Protein AF-A0A197SMV3-F1 (afdb_monomer_lite)

Secondary structure (DSSP, 8-state):
-TTSTTHHHHHHHHHHHHHHHHHHHHHHHHHHHHHTSTTSEETTEEPP-HHHHHHHHHHHHHHHHHHHHHHHHHHHHHHHTPPP--GGG-

Structure (mmCIF, N/CA/C/O backbone):
data_AF-A0A197SMV3-F1
#
_entry.id   AF-A0A197SMV3-F1
#
loop_
_atom_site.group_PDB
_atom_site.id
_atom_site.type_symbol
_atom_site.label_atom_id
_atom_site.label_alt_id
_atom_site.label_comp_id
_atom_site.label_asym_id
_atom_site.label_entity_id
_atom_site.label_seq_id
_atom_site.pdbx_PDB_ins_code
_atom_site.Cartn_x
_atom_site.Cartn_y
_atom_site.Cartn_z
_atom_site.occupancy
_atom_site.B_iso_or_equiv
_atom_site.auth_seq_id
_atom_site.auth_comp_id
_atom_site.auth_asym_id
_atom_site.auth_atom_id
_atom_site.pdbx_PDB_model_num
ATOM 1 N N . MET A 1 1 ? -6.044 9.102 21.505 1.00 54.00 1 MET A N 1
ATOM 2 C CA . MET A 1 1 ? -6.018 7.739 20.926 1.00 54.00 1 MET A CA 1
ATOM 3 C C . MET A 1 1 ? -5.867 6.670 22.014 1.00 54.00 1 MET A C 1
ATOM 5 O O . MET A 1 1 ? -6.599 5.693 21.975 1.00 54.00 1 MET A O 1
ATOM 9 N N . ASP A 1 2 ? -5.049 6.900 23.047 1.00 54.84 2 ASP A N 1
ATOM 10 C CA . ASP A 1 2 ? -4.669 5.914 24.088 1.00 54.84 2 ASP A CA 1
ATOM 11 C C .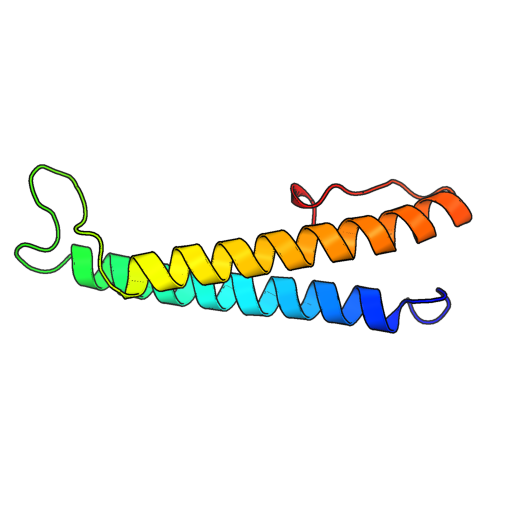 ASP A 1 2 ? -5.762 5.379 25.026 1.00 54.84 2 ASP A C 1
ATOM 13 O O . ASP A 1 2 ? -5.501 4.487 25.824 1.00 54.84 2 ASP A O 1
ATOM 17 N N . LYS A 1 3 ? -6.999 5.880 24.944 1.00 53.22 3 LYS A N 1
ATOM 18 C CA . LYS A 1 3 ? -8.113 5.427 25.801 1.00 53.22 3 LYS A CA 1
ATOM 19 C C . LYS A 1 3 ? -9.029 4.396 25.132 1.00 53.22 3 LYS A C 1
ATOM 21 O O . LYS A 1 3 ? -10.048 4.017 25.706 1.00 53.22 3 LYS A O 1
ATOM 26 N N . LEU A 1 4 ? -8.701 3.965 23.914 1.00 58.78 4 LEU A N 1
ATOM 27 C CA . LEU A 1 4 ? -9.506 3.015 23.152 1.00 58.78 4 LEU A CA 1
ATOM 28 C C . LEU A 1 4 ? -8.999 1.579 23.367 1.00 58.78 4 LEU A C 1
ATOM 30 O O . LEU A 1 4 ? -7.833 1.303 23.075 1.00 58.78 4 LEU A O 1
ATOM 34 N N . PRO A 1 5 ? -9.843 0.639 23.834 1.00 63.0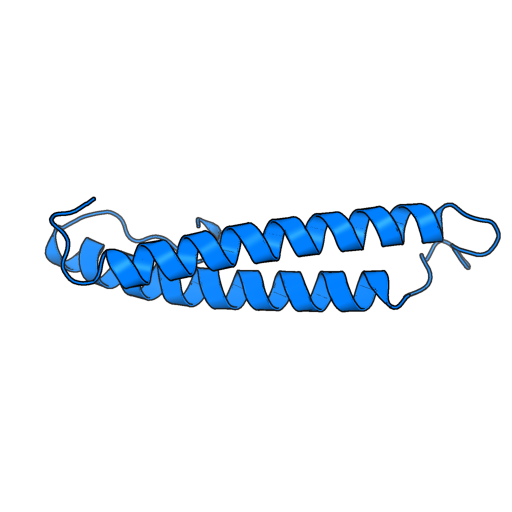0 5 PRO A N 1
ATOM 35 C CA . PRO A 1 5 ? -9.468 -0.771 23.825 1.00 63.00 5 PRO A CA 1
ATOM 36 C C . PRO A 1 5 ? -9.130 -1.198 22.386 1.00 63.00 5 PRO A C 1
ATOM 38 O O . PRO A 1 5 ? -9.825 -0.814 21.447 1.00 63.00 5 PRO A O 1
ATOM 41 N N . ASN A 1 6 ? -8.046 -1.962 22.214 1.00 64.88 6 ASN A N 1
ATOM 42 C CA . ASN A 1 6 ? -7.463 -2.372 20.923 1.00 64.88 6 ASN A CA 1
ATOM 43 C C . ASN A 1 6 ? -6.795 -1.267 20.072 1.00 64.88 6 ASN A C 1
ATOM 45 O O . ASN A 1 6 ? -6.511 -1.507 18.896 1.00 64.88 6 ASN A O 1
ATOM 49 N N . ASN A 1 7 ? -6.46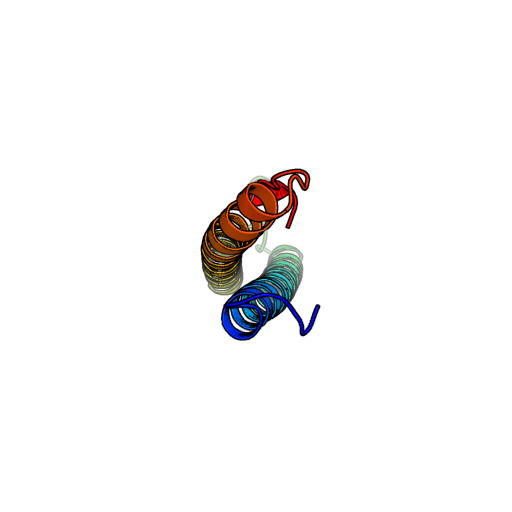1 -0.101 20.644 1.00 77.88 7 ASN A N 1
ATOM 50 C CA . ASN A 1 7 ? -5.748 0.964 19.917 1.00 77.88 7 ASN A CA 1
ATOM 51 C C . ASN A 1 7 ? -4.390 0.507 19.347 1.00 77.88 7 ASN A C 1
ATOM 53 O O . ASN A 1 7 ? -4.063 0.834 18.215 1.00 77.88 7 ASN A O 1
ATOM 57 N N . ALA A 1 8 ? -3.626 -0.313 20.079 1.00 86.31 8 ALA A N 1
ATOM 58 C CA . ALA A 1 8 ? -2.313 -0.779 19.616 1.00 86.31 8 ALA A CA 1
ATOM 59 C C . ALA A 1 8 ? -2.395 -1.574 18.300 1.00 86.31 8 ALA A C 1
ATOM 61 O O . ALA A 1 8 ? -1.586 -1.369 17.399 1.00 86.31 8 ALA A O 1
ATOM 62 N N . LYS A 1 9 ? -3.411 -2.439 18.162 1.00 89.00 9 LYS A N 1
ATOM 63 C CA . LYS A 1 9 ? -3.632 -3.213 16.935 1.00 89.00 9 LYS A CA 1
ATOM 64 C C . LYS A 1 9 ? -4.093 -2.316 15.786 1.00 89.00 9 LYS A C 1
ATOM 66 O O . LYS A 1 9 ? -3.619 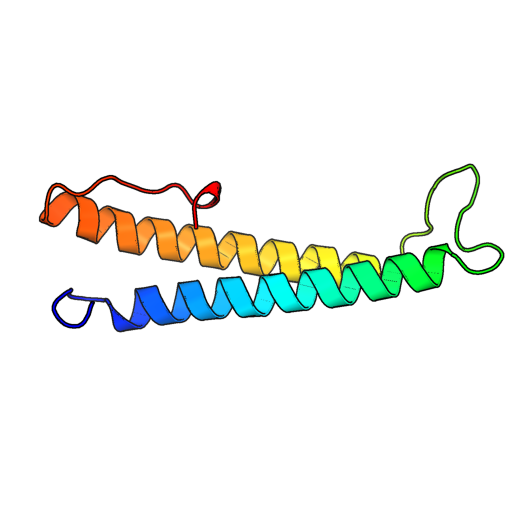-2.481 14.670 1.00 89.00 9 LYS A O 1
ATOM 71 N N . LEU A 1 10 ? -4.978 -1.354 16.059 1.00 90.81 10 LEU A N 1
ATOM 72 C CA . LEU A 1 10 ? -5.413 -0.383 15.052 1.00 90.81 10 LEU A CA 1
ATOM 73 C C . LEU A 1 10 ? -4.229 0.440 14.528 1.00 90.81 10 LEU A C 1
ATOM 75 O O . LEU A 1 10 ? -4.049 0.539 13.317 1.00 90.81 10 LEU A O 1
ATOM 79 N N . THR A 1 11 ? -3.405 0.983 15.425 1.00 91.62 11 THR A N 1
ATOM 80 C CA . THR A 1 11 ? -2.202 1.735 15.053 1.00 91.62 11 THR A CA 1
ATOM 81 C C . THR A 1 11 ? -1.238 0.870 14.250 1.00 91.62 11 THR A C 1
ATOM 83 O O . THR A 1 11 ? -0.769 1.315 13.211 1.00 91.62 11 THR A O 1
ATOM 86 N N . ALA A 1 12 ? -0.995 -0.378 14.663 1.00 93.88 12 ALA A N 1
ATOM 87 C CA . ALA A 1 12 ? -0.118 -1.291 13.932 1.00 93.88 12 ALA A CA 1
ATOM 88 C C . ALA A 1 12 ? -0.608 -1.566 12.497 1.00 93.88 12 ALA A C 1
ATOM 90 O O . ALA A 1 12 ? 0.191 -1.500 11.564 1.00 93.88 12 ALA A O 1
ATOM 91 N N . GLU A 1 13 ? -1.909 -1.815 12.296 1.00 94.75 13 GLU A N 1
ATOM 92 C CA . GLU A 1 13 ? -2.469 -2.021 10.950 1.00 94.75 13 GLU A CA 1
ATOM 93 C C . GLU A 1 13 ? -2.397 -0.749 10.092 1.00 94.75 13 GLU A C 1
ATOM 95 O O . GLU A 1 13 ? -2.094 -0.828 8.903 1.00 94.75 13 GLU A O 1
ATOM 100 N N . LEU A 1 14 ? -2.609 0.436 10.677 1.00 94.31 14 LEU A N 1
ATOM 101 C CA . LEU A 1 14 ? -2.455 1.708 9.961 1.00 94.31 14 LEU A CA 1
ATOM 102 C C . LEU A 1 14 ? -0.994 1.978 9.580 1.00 94.31 14 LEU A C 1
ATOM 104 O O . LEU A 1 14 ? -0.715 2.358 8.444 1.00 94.31 14 LEU A O 1
ATOM 108 N N . THR A 1 15 ? -0.048 1.734 10.489 1.00 95.88 15 THR A N 1
ATOM 109 C CA . THR A 1 15 ? 1.388 1.846 10.203 1.00 95.88 15 THR A CA 1
ATOM 110 C C . THR A 1 15 ? 1.804 0.875 9.103 1.00 95.88 15 THR A C 1
ATOM 112 O O . THR A 1 15 ? 2.504 1.272 8.173 1.00 95.88 15 THR A O 1
ATOM 115 N N . LYS A 1 16 ? 1.323 -0.371 9.155 1.00 96.19 16 LYS A N 1
ATOM 116 C CA . LYS A 1 16 ? 1.573 -1.372 8.116 1.00 96.19 16 LYS A CA 1
ATOM 117 C C . LYS A 1 16 ? 1.002 -0.943 6.765 1.00 96.19 16 LYS A C 1
ATOM 119 O O . LYS A 1 16 ? 1.697 -1.044 5.759 1.00 96.19 16 LYS A O 1
ATOM 124 N N . ALA A 1 17 ? -0.231 -0.434 6.736 1.00 96.19 17 ALA A N 1
ATOM 125 C CA . ALA A 1 17 ? -0.850 0.085 5.519 1.00 96.19 17 ALA A CA 1
ATOM 126 C C . ALA A 1 17 ? -0.033 1.225 4.899 1.00 96.19 17 ALA A C 1
ATOM 128 O O . ALA A 1 17 ? 0.165 1.251 3.683 1.00 96.19 17 ALA A O 1
ATOM 129 N N . TRP A 1 18 ? 0.462 2.144 5.731 1.00 95.44 18 TRP A N 1
ATOM 130 C CA . TRP A 1 18 ? 1.291 3.261 5.292 1.00 95.44 18 TRP A CA 1
ATOM 131 C C . TRP A 1 18 ? 2.634 2.791 4.720 1.00 95.44 18 TRP A C 1
ATOM 133 O O . TRP A 1 18 ? 2.980 3.160 3.600 1.00 95.44 18 TRP A O 1
ATOM 143 N N . GLN A 1 19 ? 3.348 1.913 5.430 1.00 97.81 19 GLN A N 1
ATOM 144 C CA . GLN A 1 19 ? 4.626 1.356 4.968 1.00 97.81 19 GLN A CA 1
ATOM 145 C C . GLN A 1 19 ? 4.479 0.568 3.661 1.00 97.81 19 GLN A C 1
ATOM 147 O O . GLN A 1 19 ? 5.282 0.734 2.745 1.00 97.81 19 GLN A O 1
ATOM 152 N N . ALA A 1 20 ? 3.436 -0.259 3.551 1.00 97.50 20 ALA A N 1
ATOM 153 C CA . ALA A 1 20 ? 3.157 -1.023 2.340 1.00 97.50 20 ALA A CA 1
ATOM 154 C C . ALA A 1 20 ? 2.788 -0.113 1.156 1.00 97.50 20 ALA A C 1
ATOM 156 O O . ALA A 1 20 ? 3.246 -0.354 0.043 1.00 97.50 20 ALA A O 1
ATOM 157 N N . SER A 1 21 ? 2.029 0.966 1.393 1.00 97.12 21 SER A N 1
ATOM 158 C CA . SER A 1 21 ? 1.713 1.954 0.346 1.00 97.12 21 SER A CA 1
ATOM 159 C C . SER A 1 21 ? 2.978 2.665 -0.139 1.00 97.12 21 SER A C 1
ATOM 161 O O . SER A 1 21 ? 3.223 2.716 -1.337 1.00 97.12 21 SER A O 1
ATOM 163 N N . ALA A 1 22 ? 3.838 3.110 0.783 1.00 97.88 22 ALA A N 1
ATOM 164 C CA . ALA A 1 22 ? 5.112 3.734 0.428 1.00 97.88 22 ALA A CA 1
ATOM 165 C C . ALA A 1 22 ? 6.030 2.778 -0.360 1.00 97.88 22 ALA A C 1
ATOM 167 O O . ALA A 1 22 ? 6.683 3.182 -1.320 1.00 97.88 22 ALA A O 1
ATOM 168 N N . SER A 1 23 ? 6.062 1.490 0.005 1.00 98.12 23 SER A N 1
ATOM 169 C CA . SER A 1 23 ? 6.789 0.472 -0.764 1.00 98.12 23 SER A CA 1
ATOM 170 C C . SER A 1 23 ? 6.203 0.283 -2.163 1.00 98.12 23 SER A C 1
ATOM 172 O O . SER A 1 23 ? 6.964 0.131 -3.116 1.00 98.12 23 SER A O 1
ATOM 174 N N . ALA A 1 24 ? 4.874 0.299 -2.302 1.00 98.25 24 ALA A N 1
ATOM 175 C CA . ALA A 1 24 ? 4.215 0.204 -3.600 1.00 98.25 24 ALA A CA 1
ATOM 176 C C . ALA A 1 24 ? 4.592 1.387 -4.500 1.00 98.25 24 ALA A C 1
ATOM 178 O O . ALA A 1 24 ? 4.991 1.172 -5.642 1.00 98.25 24 ALA A O 1
ATOM 179 N N . ASP A 1 25 ? 4.553 2.609 -3.964 1.00 98.06 25 ASP A N 1
ATOM 180 C CA . ASP A 1 25 ? 4.927 3.827 -4.689 1.00 98.06 25 ASP A CA 1
ATOM 181 C C . ASP A 1 25 ? 6.386 3.777 -5.164 1.00 98.06 25 ASP A C 1
ATOM 183 O O . ASP A 1 25 ? 6.668 4.077 -6.324 1.00 98.06 25 ASP A O 1
ATOM 187 N N . ASN A 1 26 ? 7.310 3.310 -4.316 1.00 98.38 26 ASN A N 1
ATOM 188 C CA . ASN A 1 26 ? 8.717 3.135 -4.691 1.00 98.38 26 ASN A CA 1
ATOM 189 C C . ASN A 1 26 ? 8.892 2.122 -5.835 1.00 98.38 26 ASN A C 1
ATOM 191 O O . ASN A 1 26 ? 9.642 2.376 -6.779 1.00 98.38 26 ASN A O 1
ATOM 195 N N . HIS A 1 27 ? 8.188 0.989 -5.780 1.00 98.44 27 HIS A N 1
ATOM 196 C CA . HIS A 1 27 ? 8.230 -0.016 -6.843 1.00 98.44 27 HIS A CA 1
ATOM 197 C C . HIS A 1 27 ? 7.610 0.497 -8.147 1.00 98.44 27 HIS A C 1
ATOM 199 O O . HIS A 1 27 ? 8.157 0.274 -9.227 1.00 98.44 27 HIS A O 1
ATOM 205 N N . TYR A 1 28 ? 6.496 1.226 -8.079 1.00 97.81 28 TYR A N 1
ATOM 206 C CA . TYR A 1 28 ? 5.891 1.814 -9.271 1.00 97.81 28 TYR A CA 1
ATOM 207 C C . TYR A 1 28 ? 6.750 2.927 -9.875 1.00 97.81 28 TYR A C 1
ATOM 209 O O . TYR A 1 28 ? 6.841 3.002 -11.099 1.00 97.81 28 TYR A O 1
ATOM 217 N N . ALA A 1 29 ? 7.437 3.728 -9.058 1.00 97.44 29 ALA A N 1
ATOM 218 C CA . ALA A 1 29 ? 8.422 4.694 -9.538 1.00 97.44 29 ALA A CA 1
ATOM 219 C C . ALA A 1 29 ? 9.580 3.992 -10.271 1.00 97.44 29 ALA A C 1
ATOM 221 O O . ALA A 1 29 ? 9.888 4.331 -11.412 1.00 97.44 29 ALA A O 1
ATOM 222 N N . ALA A 1 30 ? 10.145 2.930 -9.685 1.00 96.25 30 ALA A N 1
ATOM 223 C CA . ALA A 1 30 ? 11.195 2.140 -10.329 1.00 96.25 30 ALA A CA 1
ATOM 224 C C . ALA A 1 30 ? 10.714 1.467 -11.630 1.00 96.25 30 ALA A C 1
ATOM 226 O O . ALA A 1 30 ? 11.454 1.385 -12.615 1.00 96.25 30 ALA A O 1
ATOM 227 N N . TRP A 1 31 ? 9.465 0.999 -11.670 1.00 96.56 31 TRP A N 1
ATOM 228 C CA . TRP A 1 31 ? 8.856 0.471 -12.889 1.00 96.56 31 TRP A CA 1
ATOM 229 C C . TRP A 1 31 ? 8.655 1.550 -13.960 1.00 96.56 31 TRP A C 1
ATOM 231 O O . TRP A 1 31 ? 8.891 1.285 -15.143 1.00 96.56 31 TRP A O 1
ATOM 241 N N . ALA A 1 32 ? 8.265 2.765 -13.572 1.00 94.56 32 ALA A N 1
ATOM 242 C CA . ALA A 1 32 ? 8.162 3.896 -14.487 1.00 94.56 32 ALA A CA 1
ATOM 243 C C . ALA A 1 32 ? 9.530 4.220 -15.111 1.00 94.56 32 ALA A C 1
ATOM 245 O O . ALA A 1 32 ? 9.632 4.313 -16.336 1.00 94.56 32 ALA A O 1
ATOM 246 N N . ASP A 1 33 ? 10.596 4.247 -14.3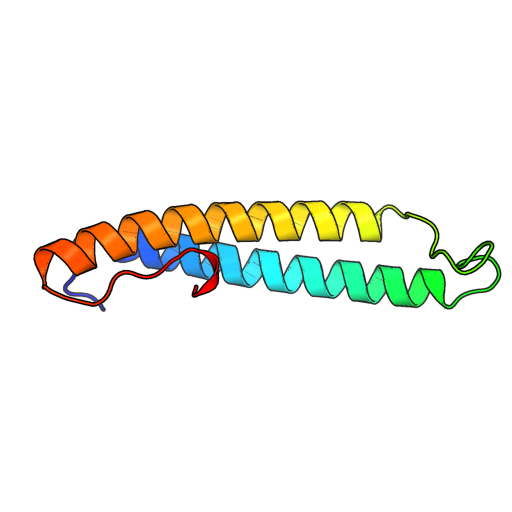06 1.00 93.88 33 ASP A N 1
ATOM 247 C CA . ASP A 1 33 ? 11.970 4.442 -14.787 1.00 93.88 33 ASP A CA 1
ATOM 248 C C . ASP A 1 33 ? 12.421 3.325 -15.742 1.00 93.88 33 ASP A C 1
ATOM 250 O O . ASP A 1 33 ? 13.116 3.573 -16.728 1.00 93.88 33 ASP A O 1
ATOM 254 N N . GLN A 1 34 ? 12.029 2.073 -15.484 1.00 92.69 34 GLN A N 1
ATOM 255 C CA . GLN A 1 34 ? 12.296 0.949 -16.392 1.00 92.69 34 GLN A CA 1
ATOM 256 C C . GLN A 1 34 ? 11.523 1.072 -17.707 1.00 92.69 34 GLN A C 1
ATOM 258 O O . GLN A 1 34 ? 12.048 0.730 -18.767 1.00 92.69 34 GLN A O 1
ATOM 263 N N . SER A 1 35 ? 10.290 1.565 -17.639 1.00 92.44 35 SER A N 1
ATOM 264 C CA . SER A 1 35 ? 9.412 1.737 -18.796 1.00 92.44 35 SER A CA 1
ATOM 265 C C . SER A 1 35 ? 9.855 2.896 -19.692 1.00 92.44 35 SER A C 1
ATOM 267 O O . SER A 1 35 ? 9.656 2.832 -20.903 1.00 92.44 35 SER A O 1
ATOM 269 N N . ALA A 1 36 ? 10.505 3.913 -19.116 1.00 89.50 36 ALA A N 1
ATOM 270 C CA . ALA A 1 36 ? 11.061 5.061 -19.831 1.00 89.50 36 ALA A CA 1
ATOM 271 C C . ALA A 1 36 ? 12.333 4.743 -20.646 1.00 89.50 36 ALA A C 1
ATOM 273 O O . ALA A 1 36 ? 12.734 5.543 -21.488 1.00 89.50 36 ALA A O 1
ATOM 274 N N . LYS A 1 37 ? 12.978 3.590 -20.416 1.00 87.38 37 LYS A N 1
ATOM 275 C CA . LYS A 1 37 ? 14.169 3.151 -21.167 1.00 87.38 37 LYS A CA 1
ATOM 276 C C . LYS A 1 37 ? 13.797 2.580 -22.539 1.00 87.38 37 LYS A C 1
ATOM 278 O O . LYS A 1 37 ? 12.672 2.127 -22.757 1.00 87.38 37 LYS A O 1
ATOM 283 N N . ASP A 1 38 ? 14.771 2.520 -23.450 1.00 73.44 38 ASP A N 1
ATOM 284 C CA . ASP A 1 38 ? 14.593 1.920 -24.778 1.00 73.44 38 ASP A CA 1
ATOM 285 C C . ASP A 1 38 ? 14.006 0.501 -24.683 1.00 73.44 38 ASP A C 1
ATOM 287 O O . ASP A 1 38 ? 14.523 -0.369 -23.979 1.00 73.44 38 ASP A O 1
ATOM 291 N N . LYS A 1 39 ? 12.913 0.261 -25.421 1.00 78.69 39 LYS A N 1
ATOM 292 C CA . LYS A 1 39 ? 12.111 -0.984 -25.411 1.00 78.69 39 LYS A CA 1
ATOM 293 C C . LYS A 1 39 ? 11.357 -1.280 -24.098 1.00 78.69 39 LYS A C 1
ATOM 295 O O . LYS A 1 39 ? 10.815 -2.381 -23.962 1.00 78.69 39 LYS A O 1
ATOM 300 N N . GLY A 1 40 ? 11.279 -0.330 -23.163 1.00 79.75 40 GLY A N 1
ATOM 301 C CA . GLY A 1 40 ? 10.478 -0.425 -21.934 1.00 79.75 40 GLY A CA 1
ATOM 302 C C . GLY A 1 40 ? 8.968 -0.366 -22.188 1.00 79.75 40 GLY A C 1
ATOM 303 O O . GLY A 1 40 ? 8.195 -1.038 -21.503 1.00 79.75 40 GLY A O 1
ATOM 304 N N . CYS A 1 41 ? 8.559 0.332 -23.248 1.00 83.12 41 CYS A N 1
ATOM 305 C CA . CYS A 1 41 ? 7.188 0.369 -23.746 1.00 83.12 41 CYS A CA 1
ATOM 306 C C . CYS A 1 41 ? 7.098 -0.286 -25.128 1.00 83.12 41 CYS A C 1
ATOM 308 O O . CYS A 1 41 ? 7.781 0.121 -26.069 1.00 83.12 41 CYS A O 1
ATOM 310 N N . LYS A 1 42 ? 6.229 -1.292 -25.273 1.00 82.38 42 LYS A N 1
ATOM 311 C CA . LYS A 1 42 ? 5.944 -1.947 -26.556 1.00 82.38 42 LYS A CA 1
ATOM 312 C C . LYS A 1 42 ? 4.497 -1.656 -26.948 1.00 82.38 42 LYS A C 1
ATOM 314 O O . LYS A 1 42 ? 3.585 -1.975 -26.195 1.00 82.38 42 LYS A O 1
ATOM 319 N N . HIS A 1 43 ? 4.290 -1.047 -28.117 1.00 84.06 43 HIS A N 1
ATOM 320 C CA . HIS A 1 43 ? 2.960 -0.667 -28.626 1.00 84.06 43 HIS A CA 1
ATOM 321 C C . HIS A 1 43 ? 2.138 0.211 -27.660 1.00 84.06 43 HIS A C 1
ATOM 323 O O . HIS A 1 43 ? 0.937 0.020 -27.524 1.00 84.06 43 HIS A O 1
ATOM 329 N N . GLY A 1 44 ? 2.782 1.149 -26.955 1.00 84.19 44 GLY A N 1
ATOM 330 C CA . GLY A 1 44 ? 2.101 2.019 -25.984 1.00 84.19 44 GLY A CA 1
ATOM 331 C C . GLY A 1 44 ? 1.828 1.372 -24.622 1.00 84.19 44 GLY A C 1
ATOM 332 O O . GLY A 1 44 ? 1.249 2.013 -23.752 1.00 84.19 44 GLY A O 1
ATOM 333 N N . HIS A 1 45 ? 2.280 0.133 -24.405 1.00 86.06 45 HIS A N 1
ATOM 334 C CA . HIS A 1 45 ? 2.147 -0.560 -23.128 1.00 86.06 45 HIS A CA 1
ATOM 335 C C . HIS A 1 45 ? 3.507 -0.738 -22.459 1.00 86.06 45 HIS A C 1
ATOM 337 O O . HIS A 1 45 ? 4.425 -1.332 -23.034 1.00 86.06 45 HIS A O 1
ATOM 343 N N . ALA A 1 46 ? 3.614 -0.252 -21.224 1.00 89.44 46 ALA A N 1
ATOM 344 C CA . ALA A 1 46 ? 4.752 -0.513 -20.358 1.00 89.44 46 ALA A CA 1
ATOM 345 C C . ALA A 1 46 ? 4.883 -2.020 -20.108 1.00 89.44 46 ALA A C 1
ATOM 347 O O . ALA A 1 46 ? 3.916 -2.710 -19.767 1.00 89.44 46 ALA A O 1
ATOM 348 N N . ARG A 1 47 ? 6.087 -2.556 -20.303 1.00 90.19 47 ARG A N 1
ATOM 349 C CA . ARG A 1 47 ? 6.361 -3.971 -20.071 1.00 90.19 47 ARG A CA 1
ATOM 350 C C . ARG A 1 47 ? 6.209 -4.270 -18.585 1.00 90.19 47 ARG A C 1
ATOM 352 O O . ARG A 1 47 ? 6.776 -3.571 -17.754 1.00 90.19 47 ARG A O 1
ATOM 359 N N . ARG A 1 48 ? 5.505 -5.348 -18.241 1.00 91.00 48 ARG A N 1
ATOM 360 C CA . ARG A 1 48 ? 5.450 -5.822 -16.853 1.00 91.00 48 ARG A CA 1
ATOM 361 C C . ARG A 1 48 ? 6.834 -6.324 -16.435 1.00 91.00 48 ARG A C 1
ATOM 363 O O . ARG A 1 48 ? 7.396 -7.208 -17.084 1.00 91.00 48 ARG A O 1
ATOM 370 N N . THR A 1 49 ? 7.374 -5.746 -15.371 1.00 93.88 49 THR A N 1
ATOM 371 C CA . THR A 1 49 ? 8.672 -6.106 -14.786 1.00 93.88 49 THR A CA 1
ATOM 372 C C . THR A 1 49 ? 8.480 -6.641 -13.362 1.00 93.88 49 THR A C 1
ATOM 374 O O . THR A 1 49 ? 7.361 -6.593 -12.836 1.00 93.88 49 THR A O 1
ATOM 377 N N . PRO A 1 50 ? 9.541 -7.156 -12.711 1.00 96.12 50 PRO A N 1
ATOM 378 C CA . PRO A 1 50 ? 9.480 -7.498 -11.294 1.00 96.12 50 PRO A CA 1
ATOM 379 C C . PRO A 1 50 ? 9.038 -6.324 -10.412 1.00 96.12 50 PRO A C 1
ATOM 381 O O . PRO A 1 50 ? 8.253 -6.542 -9.499 1.00 96.12 50 PRO A O 1
ATOM 384 N N . GLU A 1 51 ? 9.443 -5.088 -10.726 1.00 96.94 51 GLU A N 1
ATOM 385 C CA . GLU A 1 51 ? 9.024 -3.897 -9.971 1.00 96.94 51 GLU A CA 1
ATOM 386 C C . GLU A 1 51 ? 7.510 -3.679 -10.045 1.00 96.94 51 GLU A C 1
ATOM 388 O O . GLU A 1 51 ? 6.866 -3.516 -9.016 1.00 96.94 51 GLU A O 1
ATOM 393 N N . ALA A 1 52 ? 6.901 -3.801 -11.231 1.00 96.56 52 ALA A N 1
ATOM 394 C CA . ALA A 1 52 ? 5.441 -3.733 -11.357 1.00 96.56 52 ALA A CA 1
ATOM 395 C C . ALA A 1 52 ? 4.736 -4.810 -10.512 1.00 96.56 52 ALA A C 1
ATOM 397 O O . ALA A 1 52 ? 3.731 -4.543 -9.858 1.00 96.56 52 ALA A O 1
ATOM 398 N N . ALA A 1 53 ? 5.270 -6.037 -10.499 1.00 97.62 53 ALA A N 1
ATOM 399 C CA . ALA A 1 53 ? 4.708 -7.125 -9.701 1.00 97.62 53 ALA A CA 1
ATOM 400 C C . ALA A 1 53 ? 4.860 -6.891 -8.187 1.00 97.62 53 ALA A C 1
ATOM 402 O O . ALA A 1 53 ? 3.944 -7.214 -7.430 1.00 97.62 53 ALA A O 1
ATOM 403 N N . GLN A 1 54 ? 5.983 -6.321 -7.748 1.00 98.25 54 GLN A N 1
ATOM 404 C CA . GLN A 1 54 ? 6.216 -5.987 -6.342 1.00 98.25 54 GLN A CA 1
ATOM 405 C C . GLN A 1 54 ? 5.373 -4.790 -5.894 1.00 98.25 54 GLN A C 1
ATOM 407 O O . GLN A 1 54 ? 4.834 -4.822 -4.790 1.00 98.25 54 GLN A O 1
ATOM 412 N N . GLY A 1 55 ? 5.168 -3.797 -6.764 1.00 97.88 55 GLY A N 1
ATOM 413 C CA . GLY A 1 55 ? 4.224 -2.702 -6.541 1.00 97.88 55 GLY A CA 1
ATOM 414 C C . GLY A 1 55 ? 2.797 -3.212 -6.343 1.00 97.88 55 GLY A C 1
ATOM 415 O O . GLY A 1 55 ? 2.168 -2.901 -5.331 1.00 97.88 55 GLY A O 1
ATOM 416 N N . ASP A 1 56 ? 2.324 -4.093 -7.234 1.00 98.00 56 ASP A N 1
ATOM 417 C CA . ASP A 1 56 ? 1.000 -4.724 -7.117 1.00 98.00 56 ASP A CA 1
ATOM 418 C C . ASP A 1 56 ? 0.860 -5.521 -5.812 1.00 98.00 56 ASP A C 1
ATOM 420 O O . ASP A 1 56 ? -0.168 -5.450 -5.131 1.00 98.00 56 ASP A O 1
ATOM 424 N N . ARG A 1 57 ? 1.904 -6.266 -5.432 1.00 98.25 57 ARG A N 1
ATOM 425 C CA . ARG A 1 57 ? 1.923 -7.034 -4.185 1.00 98.25 57 ARG A CA 1
ATOM 426 C C . ARG A 1 57 ? 1.847 -6.123 -2.960 1.00 98.25 57 ARG A C 1
ATOM 428 O O . ARG A 1 57 ? 0.987 -6.340 -2.107 1.00 98.25 57 ARG A O 1
ATOM 435 N N . ALA A 1 58 ? 2.702 -5.106 -2.885 1.00 98.12 58 ALA A N 1
ATOM 436 C CA . ALA A 1 58 ? 2.737 -4.154 -1.778 1.00 98.12 58 ALA A CA 1
ATOM 437 C C . ALA A 1 58 ? 1.417 -3.367 -1.667 1.00 98.12 58 ALA A C 1
ATOM 439 O O . ALA A 1 58 ? 0.875 -3.205 -0.574 1.00 98.12 58 ALA A O 1
ATOM 440 N N . SER A 1 59 ? 0.824 -2.977 -2.798 1.00 97.12 59 SER A N 1
ATOM 441 C CA . SER A 1 59 ? -0.502 -2.348 -2.855 1.00 97.12 59 SER A CA 1
ATOM 442 C C . SER A 1 59 ? -1.614 -3.278 -2.335 1.00 97.12 59 SER A C 1
ATOM 444 O O . SER A 1 59 ? -2.502 -2.866 -1.576 1.00 97.12 59 SER A O 1
ATOM 446 N N . GLY A 1 60 ? -1.538 -4.572 -2.662 1.00 97.44 60 GLY A N 1
ATOM 447 C CA . GLY A 1 60 ? -2.422 -5.599 -2.107 1.00 97.44 60 GLY A CA 1
ATOM 448 C C . GLY A 1 60 ? -2.280 -5.752 -0.588 1.00 97.44 60 GLY A C 1
ATOM 449 O O . GLY A 1 60 ? -3.283 -5.801 0.130 1.00 97.44 60 GLY A O 1
ATOM 450 N N . GLU A 1 61 ? -1.045 -5.766 -0.083 1.00 97.75 61 GLU A N 1
ATOM 451 C CA . GLU A 1 61 ? -0.743 -5.814 1.352 1.00 97.75 61 GLU A CA 1
ATOM 452 C C . GLU A 1 61 ? -1.260 -4.563 2.085 1.00 97.75 61 GLU A C 1
ATOM 454 O O . GLU A 1 61 ? -1.882 -4.687 3.146 1.00 97.75 61 GLU A O 1
ATOM 459 N N . ALA A 1 62 ? -1.109 -3.376 1.487 1.00 97.00 62 ALA A N 1
ATOM 460 C CA . ALA A 1 62 ? -1.672 -2.132 2.004 1.00 97.00 62 ALA A CA 1
ATOM 461 C C . ALA A 1 62 ? -3.203 -2.195 2.082 1.00 97.00 62 ALA A C 1
ATOM 463 O O . ALA A 1 62 ? -3.796 -1.863 3.109 1.00 97.00 62 ALA A O 1
ATOM 464 N N . THR A 1 63 ? -3.858 -2.689 1.028 1.00 96.38 63 THR A N 1
ATOM 465 C CA . THR A 1 63 ? -5.318 -2.859 0.984 1.00 96.38 63 THR A CA 1
ATOM 466 C C . THR A 1 63 ? -5.813 -3.810 2.074 1.00 96.38 63 THR A C 1
ATOM 468 O O . THR A 1 63 ? -6.835 -3.546 2.715 1.00 96.38 63 THR A O 1
ATOM 471 N N . LEU A 1 64 ? -5.101 -4.914 2.312 1.00 96.38 64 LEU A N 1
ATOM 472 C CA . LEU A 1 64 ? -5.435 -5.851 3.382 1.00 96.38 64 LEU A CA 1
ATOM 473 C C . LEU A 1 64 ? -5.317 -5.188 4.760 1.00 96.38 64 LEU A C 1
ATOM 475 O O . LEU A 1 64 ? -6.249 -5.293 5.558 1.00 96.38 64 LEU A O 1
ATOM 479 N N . ALA A 1 65 ? -4.224 -4.468 5.019 1.00 95.75 65 ALA A N 1
ATOM 480 C CA . ALA A 1 65 ? -4.016 -3.750 6.275 1.00 95.75 65 ALA A CA 1
ATOM 481 C C . ALA A 1 65 ? -5.092 -2.667 6.500 1.00 95.75 65 ALA A C 1
ATOM 483 O O . ALA A 1 65 ? -5.698 -2.600 7.569 1.00 95.75 65 ALA A O 1
ATOM 484 N N . LYS A 1 66 ? -5.456 -1.901 5.460 1.00 95.00 66 LYS A N 1
ATOM 485 C CA . LYS A 1 66 ? -6.557 -0.918 5.512 1.00 95.00 66 LYS A CA 1
ATOM 486 C C . LYS A 1 66 ? -7.906 -1.555 5.838 1.00 95.00 66 LYS A C 1
ATOM 488 O O . LYS A 1 66 ? -8.687 -0.983 6.597 1.00 95.00 66 LYS A O 1
ATOM 493 N N . LYS A 1 67 ? -8.200 -2.746 5.304 1.00 95.56 67 LYS A N 1
ATOM 494 C CA . LYS A 1 67 ? -9.422 -3.500 5.648 1.00 95.56 67 LYS A CA 1
ATOM 495 C C . LYS A 1 67 ? -9.435 -3.910 7.121 1.00 95.56 67 LYS A C 1
ATOM 497 O O . LYS A 1 67 ? -10.465 -3.760 7.779 1.00 95.56 67 LYS A O 1
ATOM 502 N N . GLN A 1 68 ? -8.305 -4.382 7.648 1.00 94.50 68 GLN A N 1
ATOM 503 C CA . GLN A 1 68 ? -8.187 -4.747 9.062 1.00 94.50 68 GLN A CA 1
ATOM 504 C C . GLN A 1 68 ? -8.324 -3.519 9.974 1.00 94.50 68 GLN A C 1
ATOM 506 O O . GLN A 1 68 ? -9.108 -3.546 10.926 1.00 94.50 68 GLN A O 1
ATOM 511 N N . ALA A 1 69 ? -7.654 -2.416 9.633 1.00 93.50 69 ALA A N 1
ATOM 512 C CA . ALA A 1 69 ? -7.779 -1.140 10.328 1.00 93.50 69 ALA A CA 1
ATOM 513 C C . ALA A 1 69 ? -9.224 -0.609 10.310 1.00 93.50 69 ALA A C 1
ATOM 515 O O . ALA A 1 69 ? -9.738 -0.206 11.352 1.00 93.50 69 ALA A O 1
ATOM 516 N N . ALA A 1 70 ? -9.920 -0.679 9.169 1.00 94.00 70 ALA A N 1
ATOM 517 C CA . ALA A 1 70 ? -11.325 -0.280 9.061 1.00 94.00 70 ALA A CA 1
ATOM 518 C C . ALA A 1 70 ? -12.233 -1.107 9.977 1.00 94.00 70 ALA A C 1
ATOM 520 O O . ALA A 1 70 ? -13.102 -0.546 10.643 1.00 94.00 70 ALA A O 1
ATOM 521 N N . GLY A 1 71 ? -12.025 -2.425 10.057 1.00 92.38 71 GLY A N 1
ATOM 522 C CA . GLY A 1 71 ? -12.774 -3.290 10.972 1.00 92.38 71 GLY A CA 1
ATOM 523 C C . GLY A 1 71 ? -12.586 -2.889 12.437 1.00 92.38 71 GLY A C 1
ATOM 524 O O . GLY A 1 71 ? -13.565 -2.720 13.167 1.00 92.38 71 GLY A O 1
ATOM 525 N N . LEU A 1 72 ? -11.334 -2.664 12.847 1.00 92.06 72 LEU A N 1
ATOM 526 C CA . LEU A 1 72 ? -10.984 -2.236 14.206 1.00 92.06 72 LEU A CA 1
ATOM 527 C C . LEU A 1 72 ? -11.555 -0.849 14.533 1.00 92.06 72 LEU A C 1
ATOM 529 O O . LEU A 1 72 ? -12.171 -0.665 15.585 1.00 92.06 72 LEU A O 1
ATOM 533 N N . TRP A 1 73 ? -11.413 0.109 13.614 1.00 92.00 73 TRP A N 1
ATOM 534 C CA . TRP A 1 73 ? -11.987 1.444 13.754 1.00 92.00 73 TRP A CA 1
ATOM 535 C C . TRP A 1 73 ? -13.509 1.390 13.862 1.00 92.00 73 TRP A C 1
ATOM 537 O O . TRP A 1 73 ? -14.075 2.022 14.743 1.00 92.00 73 TRP A O 1
ATOM 547 N N . ASN A 1 74 ? -14.187 0.617 13.014 1.00 92.50 74 ASN A N 1
ATOM 548 C CA . ASN A 1 74 ? -15.649 0.575 12.986 1.00 92.50 74 ASN A CA 1
ATOM 549 C C . ASN A 1 74 ? -16.251 -0.059 14.247 1.00 92.50 74 ASN A C 1
ATOM 551 O O . ASN A 1 74 ? -17.348 0.335 14.649 1.00 92.50 74 ASN A O 1
ATOM 555 N N . ALA A 1 75 ? -15.536 -0.983 14.895 1.00 90.44 75 ALA A N 1
ATOM 556 C CA . ALA A 1 75 ? -15.914 -1.510 16.205 1.00 90.44 75 ALA A CA 1
ATOM 557 C C . ALA A 1 75 ? -15.844 -0.424 17.294 1.00 90.44 75 ALA A C 1
ATOM 559 O O . ALA A 1 75 ? -16.778 -0.262 18.081 1.00 90.44 75 ALA A O 1
ATOM 560 N N . ILE A 1 76 ? -14.770 0.370 17.296 1.00 88.00 76 ILE A N 1
ATOM 561 C CA . ILE A 1 76 ? -14.621 1.529 18.184 1.00 88.00 76 ILE A CA 1
ATOM 562 C C . ILE A 1 76 ? -15.699 2.575 17.883 1.00 88.00 76 ILE A C 1
ATOM 564 O O . ILE A 1 76 ? -16.393 3.036 18.786 1.00 88.00 76 ILE A O 1
ATOM 568 N N . ALA A 1 77 ? -15.873 2.921 16.612 1.00 90.75 77 ALA A N 1
ATOM 569 C CA . ALA A 1 77 ? -16.811 3.933 16.167 1.00 90.75 77 ALA A CA 1
ATOM 570 C C . ALA A 1 77 ? -18.245 3.589 16.587 1.00 90.75 77 ALA A C 1
ATOM 572 O O . ALA A 1 77 ? -18.951 4.453 17.093 1.00 90.75 77 ALA A O 1
ATOM 573 N N . GLY A 1 78 ? -18.634 2.312 16.494 1.00 90.44 78 GLY A N 1
ATOM 574 C CA . GLY A 1 78 ? -19.921 1.834 17.001 1.00 90.44 78 GLY A CA 1
ATOM 575 C C . GLY A 1 78 ? -20.100 2.036 18.508 1.00 90.44 78 GLY A C 1
ATOM 576 O O . GLY A 1 78 ? -21.159 2.482 18.934 1.00 90.44 78 GLY A O 1
ATOM 577 N N . LYS A 1 79 ? -19.064 1.772 19.316 1.00 88.38 79 LYS A N 1
ATOM 578 C CA . LYS A 1 79 ? -19.124 1.933 20.781 1.00 88.38 79 LYS A CA 1
ATOM 579 C C . LYS A 1 79 ? -19.284 3.392 21.221 1.00 88.38 79 LYS A C 1
ATOM 581 O O . LYS A 1 79 ? -19.903 3.648 22.248 1.00 88.38 79 LYS A O 1
ATOM 586 N N . TYR A 1 80 ? -18.709 4.329 20.471 1.00 88.38 80 TYR A N 1
ATOM 587 C CA . TYR A 1 80 ? -18.655 5.746 20.847 1.00 88.38 80 TYR A CA 1
ATOM 588 C C . TYR A 1 80 ? -19.520 6.656 19.959 1.00 88.38 80 TYR A C 1
ATOM 590 O O . TYR A 1 80 ? -19.409 7.874 20.062 1.00 88.38 80 TYR A O 1
ATOM 598 N N . GLY A 1 81 ? -20.358 6.096 19.079 1.00 90.75 81 GLY A N 1
ATOM 599 C CA . GLY A 1 81 ? -21.207 6.877 18.170 1.00 90.75 81 GLY A CA 1
ATOM 600 C C . GLY A 1 81 ? -20.431 7.698 17.130 1.00 90.75 81 GLY A C 1
ATOM 601 O O . GLY A 1 81 ? -20.922 8.722 16.667 1.00 90.75 81 GLY A O 1
ATOM 602 N N . LEU A 1 82 ? -19.211 7.280 16.776 1.00 90.38 82 LEU A N 1
ATOM 603 C CA . LEU A 1 82 ? -18.378 7.958 15.779 1.00 90.38 82 LEU A CA 1
ATOM 604 C C . LEU A 1 82 ? -18.714 7.480 14.360 1.00 90.38 82 LEU A C 1
ATOM 606 O O . LEU A 1 82 ? -19.237 6.383 14.146 1.00 90.38 82 LEU A O 1
ATOM 610 N N . THR A 1 83 ? -18.322 8.273 13.365 1.00 92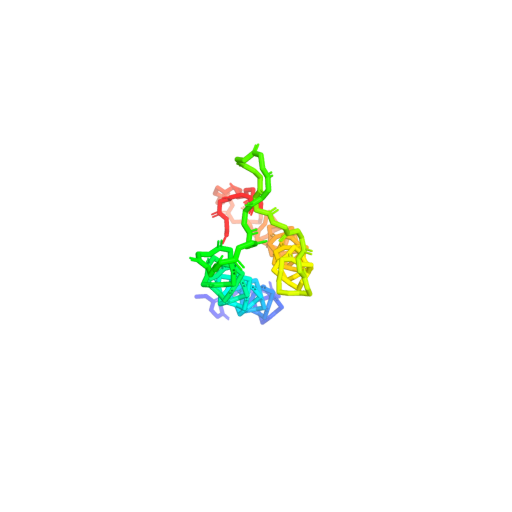.44 83 THR A N 1
ATOM 611 C CA . THR A 1 83 ? -18.463 7.904 11.954 1.00 92.44 83 THR A CA 1
ATOM 612 C C . THR A 1 83 ? -17.564 6.721 11.592 1.00 92.44 83 THR A C 1
ATOM 614 O O . THR A 1 83 ? -16.345 6.734 11.804 1.00 92.44 83 THR A O 1
ATOM 617 N N . LYS A 1 84 ? -18.169 5.693 10.993 1.00 92.00 84 LYS A N 1
ATOM 618 C CA . LYS A 1 84 ? -17.459 4.546 10.421 1.00 92.00 84 LYS A CA 1
ATOM 619 C C . LYS A 1 84 ? -16.648 4.966 9.196 1.00 92.00 84 LYS A C 1
ATOM 621 O O . LYS A 1 84 ? -17.041 5.866 8.462 1.00 92.00 84 LYS A O 1
ATOM 626 N N . ARG A 1 85 ? -15.525 4.292 8.966 1.00 93.00 85 ARG A N 1
ATOM 627 C CA . ARG A 1 85 ? -14.653 4.514 7.808 1.00 93.00 85 ARG A CA 1
ATOM 628 C C . ARG A 1 85 ? -14.542 3.237 6.993 1.00 93.00 85 ARG A C 1
ATOM 630 O O . ARG A 1 85 ? -14.480 2.134 7.542 1.00 93.00 85 ARG A O 1
ATOM 637 N N . SER A 1 86 ? -14.537 3.394 5.678 1.00 89.19 86 SER A N 1
ATOM 638 C CA . SER A 1 86 ? -14.194 2.320 4.749 1.00 89.19 86 SER A CA 1
ATOM 639 C C . SER A 1 86 ? -12.677 2.205 4.602 1.00 89.19 86 SER A C 1
ATOM 641 O O . SER A 1 86 ? -11.944 3.154 4.874 1.00 89.19 86 SER A O 1
ATOM 643 N N . SER A 1 87 ? -12.198 1.060 4.116 1.00 84.19 87 SER A N 1
ATOM 644 C CA . SER A 1 87 ? -10.773 0.857 3.829 1.00 84.19 87 SER A CA 1
ATOM 645 C C . SER A 1 87 ? -10.226 1.805 2.759 1.00 84.19 87 SER A C 1
ATOM 647 O O . SER A 1 87 ? -9.024 1.996 2.694 1.00 84.19 87 SER A O 1
ATOM 649 N N . ALA A 1 88 ? -11.083 2.387 1.914 1.00 84.12 88 ALA A N 1
ATOM 650 C CA . ALA A 1 88 ? -10.676 3.388 0.927 1.00 84.12 88 ALA A CA 1
ATOM 651 C C . ALA A 1 88 ? -10.463 4.787 1.544 1.00 84.12 88 ALA A C 1
ATOM 653 O O . ALA A 1 88 ? -9.854 5.645 0.919 1.00 84.12 88 ALA A O 1
ATOM 654 N N . GLN A 1 89 ? -10.975 5.019 2.759 1.00 79.75 89 GLN A N 1
ATOM 655 C CA . GLN A 1 89 ? -10.876 6.284 3.504 1.00 79.75 89 GLN A CA 1
ATOM 656 C C . GLN A 1 89 ? -9.808 6.242 4.614 1.00 79.75 89 GLN A C 1
ATOM 658 O O . GLN A 1 89 ? -9.737 7.162 5.437 1.00 79.75 89 GLN A O 1
ATOM 663 N N . LEU A 1 90 ? -9.044 5.149 4.677 1.00 77.38 90 LEU A N 1
ATOM 664 C CA . LEU A 1 90 ? -7.897 4.928 5.558 1.00 77.38 90 LEU A CA 1
ATOM 665 C C . LEU A 1 90 ? -6.637 4.782 4.704 1.00 77.38 90 LEU A C 1
ATOM 667 O O . LEU A 1 90 ? -5.557 5.151 5.194 1.00 77.38 90 LEU A O 1
#

Sequence (90 aa):
MDKLPNNAKLTAELTKAWQASASADNHYAAWADQSAKDKGCKHGHARRTPEAAQGDRASGEATLAKKQAAGLWNAIAGKYGLTKRSSAQL

pLDDT: mean 89.93, std 10.25, range [53.22, 98.44]

Foldseek 3Di:
DVVFVCPVVLVVLQVLLVVLQVLLVVLVVVQVVCLPDVPCDDPNRGDDDVSNVSSVVSNVSSLVSLQVSQVSVVVRCVVVVHDRDHSVRD

Radius of gyration: 17.62 Å; chains: 1; bounding box: 36×16×54 Å